Protein AF-A0A2E0W955-F1 (afdb_monomer)

Foldseek 3Di:
DDPVQLVVVVVVCVVVVWDKDKGKALDPCCVVVVVVSCVVVVWDFDDWDDDPNTIITIITD

Sequence (61 aa):
MCPAPVIELAKAAAELGEGVIELLADDPAAETDVPAWCRMRDVRLVARERHADSMRYIIVV

Radius of gyration: 10.61 Å; Cα contacts (8 Å, |Δi|>4): 84; chains: 1; bounding box: 22×20×28 Å

Secondary structure (DSSP, 8-state):
---HHHHHHHHHHHHHSSSEEEEEE--TTHHHHHHHHHHHHT-EEEEEEEETTEEEEEEE-

Mean predicted aligned error: 3.37 Å

pLDDT: mean 91.75, std 9.12, range [50.5, 98.0]

Solvent-accessible surface area (backbone atoms only — not comparable to full-atom values): 3618 Å² total; per-residue (Å²): 143,73,71,57,71,60,52,52,48,53,51,53,48,68,74,57,65,63,49,77,47,79,45,79,42,67,57,75,62,49,73,59,47,50,61,49,49,24,65,76,69,77,33,44,75,78,46,78,45,85,46,92,88,27,36,35,37,36,32,43,74

Nearest PDB structures (foldseek):
  3hyi-assembly1_A  TM=7.360E-01  e=5.169E-01  Thermotoga maritima
  4m85-assembly4_D  TM=5.291E-01  e=2.040E-01  Staphylococcus aureus subsp. aureus Mu50
  3juw-assembly1_B  TM=4.540E-01  e=1.565E-01  Bordetella pertussis
  6r45-assembly1_A  TM=4.996E-01  e=3.470E-01  Trichoplax adhaerens
  4v6u-assembly1_AI  TM=6.374E-01  e=1.399E+00  Pyrococcus furiosus DSM 3638

Structure (mmCIF, N/CA/C/O backbone):
data_AF-A0A2E0W955-F1
#
_entry.id   AF-A0A2E0W955-F1
#
loop_
_atom_site.group_PDB
_atom_site.id
_atom_site.type_symbol
_atom_site.label_atom_id
_atom_site.label_alt_id
_atom_site.label_comp_id
_atom_site.label_asym_id
_atom_site.label_entity_id
_atom_site.label_seq_id
_atom_site.pdbx_PDB_ins_code
_atom_site.Cartn_x
_atom_site.Cartn_y
_atom_site.Cartn_z
_atom_site.occupancy
_atom_site.B_iso_or_equiv
_atom_site.auth_seq_id
_atom_site.auth_comp_id
_atom_site.auth_asym_id
_atom_site.auth_atom_id
_atom_site.pdbx_PDB_model_num
ATOM 1 N N . MET A 1 1 ? 10.843 10.883 -9.950 1.00 50.50 1 MET A N 1
ATOM 2 C CA . MET A 1 1 ? 11.322 10.070 -8.814 1.00 50.50 1 MET A CA 1
ATOM 3 C C . MET A 1 1 ? 10.973 10.784 -7.520 1.00 50.50 1 MET A C 1
ATOM 5 O O . MET A 1 1 ? 11.504 11.847 -7.237 1.00 50.50 1 MET A O 1
ATOM 9 N N . CYS A 1 2 ? 9.974 10.267 -6.827 1.00 53.53 2 CYS A N 1
ATOM 10 C CA . CYS A 1 2 ? 9.503 10.664 -5.501 1.00 53.53 2 CYS A CA 1
ATOM 11 C C . CYS A 1 2 ? 8.439 9.609 -5.160 1.00 53.53 2 CYS A C 1
ATOM 13 O O . CYS A 1 2 ? 7.719 9.235 -6.089 1.00 53.53 2 CYS A O 1
ATOM 15 N N . PRO A 1 3 ? 8.318 9.107 -3.921 1.00 64.25 3 PRO A N 1
ATOM 16 C CA . PRO A 1 3 ? 7.439 7.982 -3.609 1.00 64.25 3 PRO A CA 1
ATOM 17 C C . PRO A 1 3 ? 5.975 8.447 -3.534 1.00 64.25 3 PRO A C 1
ATOM 19 O O . PRO A 1 3 ? 5.336 8.368 -2.491 1.00 64.25 3 PRO A O 1
ATOM 22 N N . ALA A 1 4 ? 5.441 8.982 -4.634 1.00 74.44 4 ALA A N 1
ATOM 23 C CA . ALA A 1 4 ? 4.062 9.432 -4.744 1.00 74.44 4 ALA A CA 1
ATOM 24 C C . ALA A 1 4 ? 3.059 8.321 -4.383 1.00 74.44 4 ALA A C 1
ATOM 26 O O . ALA A 1 4 ? 2.218 8.579 -3.522 1.00 74.44 4 ALA A O 1
ATOM 27 N N . PRO A 1 5 ? 3.160 7.078 -4.908 1.00 80.00 5 PRO A N 1
ATOM 28 C CA . PRO A 1 5 ? 2.146 6.067 -4.612 1.00 80.00 5 PRO A CA 1
ATOM 29 C C . PRO A 1 5 ? 2.114 5.670 -3.131 1.00 80.00 5 PRO A C 1
ATOM 31 O O . PRO A 1 5 ? 1.037 5.494 -2.573 1.00 80.00 5 PRO A O 1
ATOM 34 N N . VAL A 1 6 ? 3.267 5.590 -2.456 1.00 88.00 6 VAL A N 1
ATOM 35 C CA . VAL A 1 6 ? 3.312 5.236 -1.026 1.00 88.00 6 VAL A CA 1
ATOM 36 C C . VAL A 1 6 ? 2.901 6.398 -0.1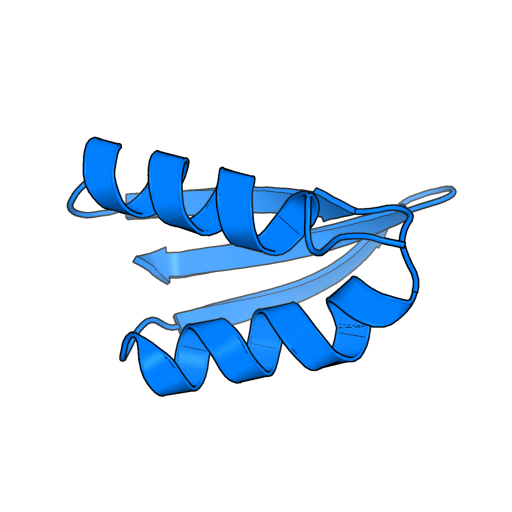22 1.00 88.00 6 VAL A C 1
ATOM 38 O O . VAL A 1 6 ? 2.288 6.163 0.918 1.00 88.00 6 VAL A O 1
ATOM 41 N N . ILE A 1 7 ? 3.194 7.647 -0.498 1.00 89.12 7 ILE A N 1
ATOM 42 C CA . ILE A 1 7 ? 2.722 8.818 0.255 1.00 89.12 7 ILE A CA 1
ATOM 43 C C . ILE A 1 7 ? 1.194 8.907 0.194 1.00 89.12 7 ILE A C 1
ATOM 45 O O . ILE A 1 7 ? 0.562 9.074 1.236 1.00 89.12 7 ILE A O 1
ATOM 49 N N . GLU A 1 8 ? 0.598 8.765 -0.991 1.00 91.00 8 GLU A N 1
ATOM 50 C CA . GLU A 1 8 ? -0.860 8.820 -1.144 1.00 91.00 8 GLU A CA 1
ATOM 51 C C . GLU A 1 8 ? -1.546 7.617 -0.485 1.00 91.00 8 GLU A C 1
ATOM 53 O O . GLU A 1 8 ? -2.531 7.795 0.230 1.00 91.00 8 GLU A O 1
ATOM 58 N N . LEU A 1 9 ? -0.965 6.416 -0.595 1.00 92.81 9 LEU A N 1
ATOM 59 C CA . LEU A 1 9 ? -1.405 5.245 0.167 1.00 92.81 9 LEU A CA 1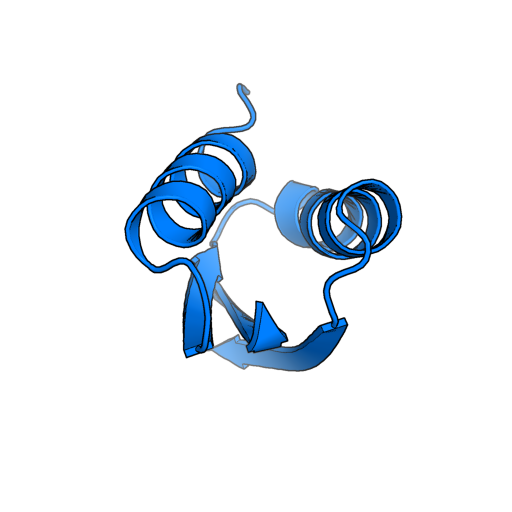
ATOM 60 C C . LEU A 1 9 ? -1.385 5.509 1.679 1.00 92.81 9 LEU A C 1
ATOM 62 O O . LEU A 1 9 ? -2.344 5.188 2.377 1.00 92.81 9 LEU A O 1
ATOM 66 N N . ALA A 1 10 ? -0.310 6.109 2.196 1.00 93.06 10 ALA A N 1
ATOM 67 C CA . ALA A 1 10 ? -0.178 6.381 3.622 1.00 93.06 10 ALA A CA 1
ATOM 68 C C . ALA A 1 10 ? -1.211 7.393 4.132 1.00 93.06 10 ALA A C 1
ATOM 70 O O . ALA A 1 10 ? -1.690 7.238 5.255 1.00 93.06 10 ALA A O 1
ATOM 71 N N . LYS A 1 11 ? -1.552 8.408 3.327 1.00 93.19 11 LYS A N 1
ATOM 72 C CA . LYS A 1 11 ? -2.618 9.368 3.648 1.00 93.19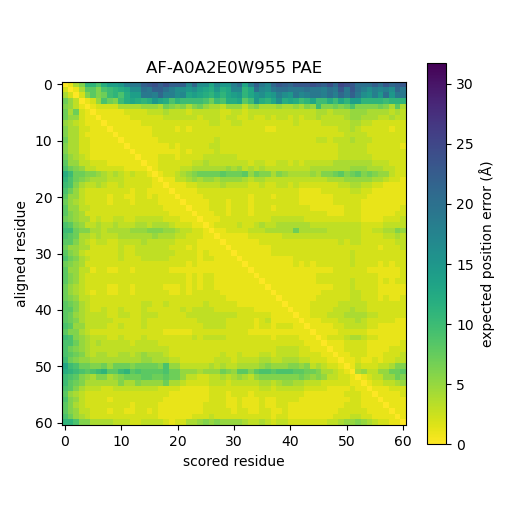 11 LYS A CA 1
ATOM 73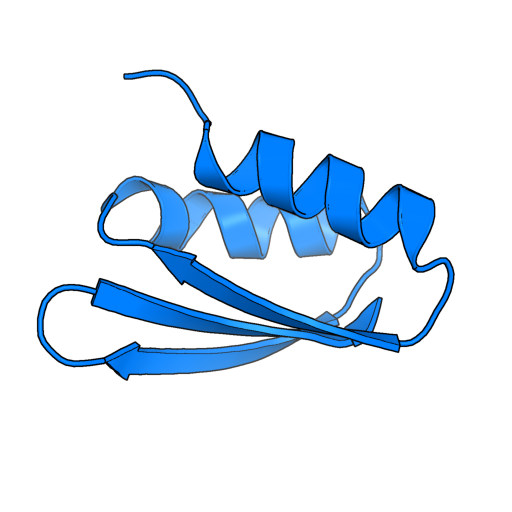 C C . LYS A 1 11 ? -3.982 8.683 3.657 1.00 93.19 11 LYS A C 1
ATOM 75 O O . LYS A 1 11 ? -4.682 8.771 4.659 1.00 93.19 11 LYS A O 1
ATOM 80 N N . ALA A 1 12 ? -4.305 7.935 2.601 1.00 93.81 12 ALA A N 1
ATOM 81 C CA . ALA A 1 12 ? -5.574 7.219 2.489 1.00 93.81 12 ALA A CA 1
ATOM 82 C C . ALA A 1 12 ? -5.774 6.216 3.638 1.00 93.81 12 ALA A C 1
ATOM 84 O O . ALA A 1 12 ? -6.850 6.152 4.224 1.00 93.81 12 ALA A O 1
ATOM 85 N N . ALA A 1 13 ? -4.726 5.478 4.017 1.00 94.88 13 ALA A N 1
ATOM 86 C CA . ALA A 1 13 ? -4.771 4.554 5.149 1.00 94.88 13 ALA A CA 1
ATOM 87 C C . ALA A 1 13 ? -5.009 5.264 6.487 1.00 94.88 13 ALA A C 1
ATOM 89 O O . ALA A 1 13 ? -5.794 4.787 7.301 1.00 94.88 13 ALA A O 1
ATOM 90 N N . ALA A 1 14 ? -4.365 6.414 6.706 1.00 94.31 14 ALA A N 1
ATOM 91 C CA . ALA A 1 14 ? -4.557 7.193 7.924 1.00 94.31 14 ALA A CA 1
ATOM 92 C C . ALA A 1 14 ? -5.977 7.775 8.036 1.00 94.31 14 ALA A C 1
ATOM 94 O O . ALA A 1 14 ? -6.509 7.859 9.139 1.00 94.31 14 ALA A O 1
ATOM 95 N N . GLU A 1 15 ? -6.585 8.169 6.914 1.00 94.69 15 GLU A N 1
ATOM 96 C CA . GLU A 1 15 ? -7.958 8.687 6.873 1.00 94.69 15 GLU A CA 1
ATOM 97 C C . GLU A 1 15 ? -9.012 7.584 7.027 1.00 94.69 15 GLU A C 1
ATOM 99 O O . GLU A 1 15 ? -10.045 7.811 7.656 1.00 94.69 15 GLU A O 1
ATOM 104 N N . LEU A 1 16 ? -8.756 6.393 6.477 1.00 94.62 16 LEU A N 1
ATOM 105 C CA . LEU A 1 16 ? -9.692 5.269 6.516 1.00 94.62 16 LEU A CA 1
ATOM 106 C C . LEU A 1 16 ? -9.785 4.624 7.909 1.00 94.62 16 LEU A C 1
ATOM 108 O O . LEU A 1 16 ? -10.868 4.217 8.326 1.00 94.62 16 LEU A O 1
ATOM 112 N N . GLY A 1 17 ? -8.664 4.531 8.630 1.00 90.25 17 GLY A N 1
ATOM 113 C CA . GLY A 1 17 ? -8.580 3.859 9.929 1.00 90.25 17 GLY A CA 1
ATOM 114 C C . GLY A 1 17 ? -8.577 2.334 9.805 1.00 90.25 17 GLY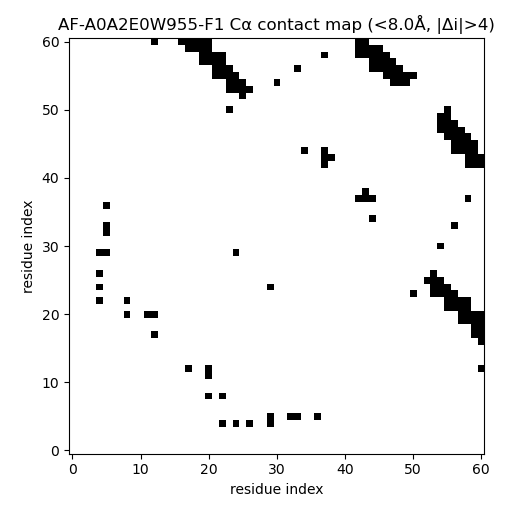 A C 1
ATOM 115 O O . GLY A 1 17 ? -7.556 1.718 10.083 1.00 90.25 17 GLY A O 1
ATOM 116 N N . GLU A 1 18 ? -9.690 1.748 9.356 1.00 94.25 18 GLU A N 1
ATOM 117 C CA . GLU A 1 18 ? -9.839 0.311 9.080 1.00 94.25 18 GLU A CA 1
ATOM 118 C C . GLU A 1 18 ? -10.578 0.101 7.754 1.00 94.25 18 GLU A C 1
ATOM 120 O O . GLU A 1 18 ? -11.612 0.725 7.494 1.00 94.25 18 GLU A O 1
ATOM 125 N N . GLY A 1 19 ? -10.084 -0.805 6.910 1.00 96.06 19 GLY A N 1
ATOM 126 C CA . GLY A 1 19 ? -10.786 -1.167 5.680 1.00 96.06 19 GLY A CA 1
ATOM 127 C C . GLY A 1 19 ? -9.882 -1.667 4.563 1.00 96.06 19 GLY A C 1
ATOM 128 O O . GLY A 1 19 ? -8.797 -2.193 4.793 1.00 96.06 19 GLY A O 1
ATOM 129 N N . VAL A 1 20 ? -10.356 -1.540 3.323 1.00 97.38 20 VAL A N 1
ATOM 130 C CA . VAL A 1 20 ? -9.637 -2.017 2.136 1.00 97.38 20 VAL A CA 1
ATOM 131 C C . VAL A 1 20 ? -9.300 -0.847 1.227 1.00 97.38 20 VAL A C 1
ATOM 133 O O . VAL A 1 20 ? -10.178 -0.073 0.854 1.00 97.38 20 VAL A O 1
ATOM 136 N N . ILE A 1 21 ? -8.032 -0.758 0.838 1.00 97.06 21 ILE A N 1
ATOM 137 C CA . ILE A 1 21 ? -7.528 0.195 -0.145 1.00 97.06 21 ILE A CA 1
ATOM 138 C C . ILE A 1 21 ? -7.151 -0.557 -1.415 1.00 97.06 21 ILE A C 1
ATOM 140 O O . ILE A 1 21 ? -6.410 -1.542 -1.385 1.00 97.06 21 ILE A O 1
ATOM 144 N N . GLU A 1 22 ? -7.637 -0.046 -2.540 1.00 96.56 22 GLU A N 1
ATOM 145 C CA . GLU A 1 22 ? -7.179 -0.416 -3.871 1.00 96.56 22 GLU A CA 1
ATOM 146 C C . GLU A 1 22 ? -6.248 0.676 -4.403 1.00 96.56 22 GLU A C 1
ATOM 148 O O . GLU A 1 22 ? -6.635 1.837 -4.520 1.00 96.56 22 GLU A O 1
ATOM 153 N N . LEU A 1 23 ? -5.009 0.298 -4.715 1.00 95.06 23 LEU A N 1
ATOM 154 C CA . LEU A 1 23 ? -3.994 1.186 -5.273 1.00 95.06 23 LEU A CA 1
ATOM 155 C C . LEU A 1 23 ? -3.655 0.741 -6.695 1.00 95.06 23 LEU A C 1
ATOM 157 O O . LEU A 1 23 ? -3.222 -0.393 -6.904 1.00 95.06 23 LEU A O 1
ATOM 161 N N . LEU A 1 24 ? -3.794 1.654 -7.655 1.00 94.94 24 LEU A N 1
ATOM 162 C CA . LEU A 1 24 ? -3.243 1.515 -9.001 1.00 94.94 24 LEU A CA 1
ATOM 163 C C . LEU A 1 24 ? -1.947 2.324 -9.086 1.00 94.94 24 LEU A C 1
ATOM 165 O O . LEU A 1 24 ? -1.933 3.505 -8.746 1.00 94.94 24 LEU A O 1
ATOM 169 N N . ALA A 1 25 ? -0.863 1.690 -9.524 1.00 92.88 25 ALA A N 1
ATOM 170 C CA . ALA A 1 25 ? 0.435 2.333 -9.686 1.00 92.88 25 ALA A CA 1
ATOM 171 C C . ALA A 1 25 ? 1.104 1.887 -10.990 1.00 92.88 25 ALA A C 1
ATOM 173 O O . ALA A 1 25 ? 1.268 0.694 -11.237 1.00 92.88 25 ALA A O 1
ATOM 174 N N . ASP A 1 26 ? 1.500 2.848 -11.813 1.00 90.62 26 ASP A N 1
ATOM 175 C CA . ASP A 1 26 ? 2.295 2.661 -13.032 1.00 90.62 26 ASP A CA 1
ATOM 176 C C . ASP A 1 26 ? 3.811 2.755 -12.772 1.00 90.62 26 ASP A C 1
ATOM 178 O O . ASP A 1 26 ? 4.614 2.312 -13.592 1.00 90.62 26 ASP A O 1
ATOM 182 N N . ASP A 1 27 ? 4.207 3.274 -11.606 1.00 89.38 27 ASP A N 1
ATOM 183 C CA . ASP A 1 27 ? 5.594 3.334 -11.152 1.00 89.38 27 ASP A CA 1
ATOM 184 C C . ASP A 1 27 ? 6.139 1.928 -10.816 1.00 89.38 27 ASP A C 1
ATOM 186 O O . ASP A 1 27 ? 5.636 1.279 -9.888 1.00 89.38 27 ASP A O 1
ATOM 190 N N . PRO A 1 28 ? 7.210 1.461 -11.488 1.00 88.12 28 PRO A N 1
ATOM 191 C CA . PRO A 1 28 ? 7.863 0.194 -11.164 1.00 88.12 28 PRO A CA 1
ATOM 192 C C . PRO A 1 28 ? 8.328 0.089 -9.704 1.00 88.12 28 PRO A C 1
ATOM 194 O O . PRO A 1 28 ? 8.362 -1.013 -9.155 1.00 88.12 28 PRO A O 1
ATOM 197 N N . ALA A 1 29 ? 8.652 1.209 -9.046 1.00 90.31 29 ALA A N 1
ATOM 198 C CA . ALA A 1 29 ? 9.067 1.215 -7.643 1.00 90.31 29 ALA A CA 1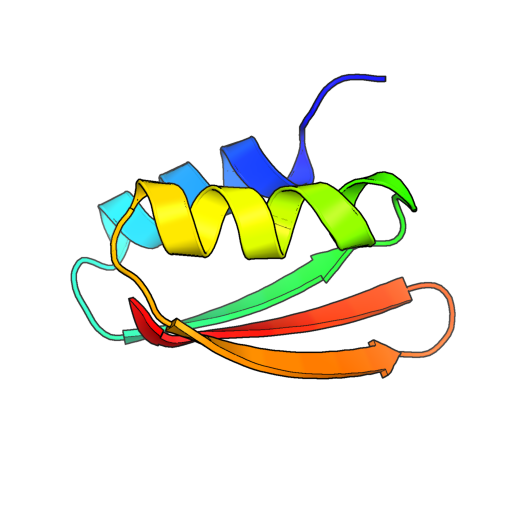
ATOM 199 C C . ALA A 1 29 ? 7.952 0.751 -6.689 1.00 90.31 29 ALA A C 1
ATOM 201 O O . ALA A 1 29 ? 8.236 0.187 -5.631 1.00 90.31 29 ALA A O 1
ATOM 202 N N . ALA A 1 30 ? 6.676 0.890 -7.073 1.00 92.38 30 ALA A N 1
ATOM 203 C CA . ALA A 1 30 ? 5.554 0.408 -6.269 1.00 92.38 30 ALA A CA 1
ATOM 204 C C . ALA A 1 30 ? 5.632 -1.105 -6.009 1.00 92.38 30 ALA A C 1
ATOM 206 O O . ALA A 1 30 ? 5.145 -1.580 -4.980 1.00 92.38 30 ALA A O 1
ATOM 207 N N . GLU A 1 31 ? 6.291 -1.857 -6.899 1.00 91.88 31 GLU A N 1
ATOM 208 C CA . GLU A 1 31 ? 6.447 -3.300 -6.758 1.00 91.88 31 GLU A CA 1
ATOM 209 C C . GLU A 1 31 ? 7.240 -3.682 -5.499 1.00 91.88 31 GLU A C 1
ATOM 211 O O . GLU A 1 31 ? 6.927 -4.687 -4.854 1.00 91.88 31 GLU A O 1
ATOM 216 N N . THR A 1 32 ? 8.229 -2.869 -5.124 1.00 93.81 32 THR A N 1
ATOM 217 C CA . THR A 1 32 ? 9.036 -3.051 -3.911 1.00 93.81 32 THR A CA 1
ATOM 218 C C . THR A 1 32 ? 8.501 -2.253 -2.732 1.00 93.81 32 THR A C 1
ATOM 220 O O . THR A 1 32 ? 8.508 -2.743 -1.597 1.00 93.81 32 THR A O 1
ATOM 223 N N . ASP A 1 33 ? 8.003 -1.047 -2.990 1.00 94.38 33 ASP A N 1
ATOM 224 C CA . ASP A 1 33 ? 7.696 -0.079 -1.944 1.00 94.38 33 ASP A CA 1
ATOM 225 C C . ASP A 1 33 ? 6.364 -0.382 -1.251 1.00 94.38 33 ASP A C 1
ATOM 227 O O . ASP A 1 33 ? 6.278 -0.267 -0.028 1.00 94.38 33 ASP A O 1
ATOM 231 N N . VAL A 1 34 ? 5.342 -0.851 -1.981 1.00 94.88 34 VAL A N 1
ATOM 232 C CA . VAL A 1 34 ? 4.038 -1.206 -1.390 1.00 94.88 34 VAL A CA 1
ATOM 233 C C . VAL A 1 34 ? 4.169 -2.378 -0.402 1.00 94.88 34 VAL A C 1
ATOM 235 O O . VAL A 1 34 ? 3.717 -2.234 0.740 1.00 94.88 34 VAL A O 1
ATOM 238 N N . PRO A 1 35 ? 4.835 -3.508 -0.734 1.00 95.38 35 PRO A N 1
ATOM 239 C CA . PRO A 1 35 ? 5.073 -4.574 0.242 1.00 95.38 35 PRO A CA 1
ATOM 240 C C . PRO A 1 35 ? 5.947 -4.138 1.425 1.00 95.38 35 PRO A C 1
ATOM 242 O O . PRO A 1 35 ? 5.747 -4.601 2.550 1.00 95.38 35 PRO A O 1
ATOM 245 N N . ALA A 1 36 ? 6.939 -3.270 1.199 1.00 95.69 36 ALA A N 1
ATOM 246 C CA . ALA A 1 36 ? 7.764 -2.730 2.276 1.00 95.69 36 ALA A CA 1
ATOM 247 C C . ALA A 1 36 ? 6.934 -1.872 3.238 1.00 95.69 36 ALA A C 1
ATOM 249 O O . ALA A 1 36 ? 6.984 -2.101 4.446 1.00 95.69 36 ALA A O 1
ATOM 250 N N . TRP A 1 37 ? 6.118 -0.965 2.707 1.00 95.12 37 TRP A N 1
ATOM 251 C CA . TRP A 1 37 ? 5.230 -0.122 3.496 1.00 95.12 37 TRP A CA 1
ATOM 252 C C . TRP A 1 37 ? 4.221 -0.947 4.302 1.00 95.12 37 TRP A C 1
ATOM 254 O O . TRP A 1 37 ? 4.072 -0.700 5.497 1.00 95.12 37 TRP A O 1
ATOM 264 N N . CYS A 1 38 ? 3.613 -1.981 3.702 1.00 96.44 38 CYS A N 1
ATOM 265 C CA . CYS A 1 38 ? 2.676 -2.860 4.411 1.00 96.44 38 CYS A CA 1
ATOM 266 C C . CYS A 1 38 ? 3.329 -3.514 5.640 1.00 96.44 38 CYS A C 1
ATOM 268 O O . CYS A 1 38 ? 2.782 -3.459 6.737 1.00 96.44 38 CYS A O 1
ATOM 270 N N . ARG A 1 39 ? 4.556 -4.040 5.485 1.00 96.25 39 ARG A N 1
ATOM 271 C CA . ARG A 1 39 ? 5.336 -4.606 6.602 1.00 96.25 39 ARG A CA 1
ATOM 272 C C . ARG A 1 39 ? 5.665 -3.573 7.677 1.00 96.25 39 ARG A C 1
ATOM 274 O O . ARG A 1 39 ? 5.634 -3.895 8.855 1.00 96.25 39 ARG A O 1
ATOM 281 N N . MET A 1 40 ? 6.003 -2.346 7.283 1.00 95.06 40 MET A N 1
ATOM 282 C CA . MET A 1 40 ? 6.353 -1.276 8.223 1.00 95.06 40 MET A CA 1
ATOM 283 C C . MET A 1 40 ? 5.155 -0.759 9.024 1.00 95.06 40 MET A C 1
ATOM 285 O O . MET A 1 40 ? 5.347 -0.236 10.118 1.00 95.06 40 MET A O 1
ATOM 289 N N . ARG A 1 41 ? 3.944 -0.840 8.465 1.00 94.69 41 ARG A N 1
ATOM 290 C CA . ARG A 1 41 ? 2.708 -0.353 9.095 1.00 94.69 41 ARG A CA 1
ATOM 291 C C . ARG A 1 41 ? 1.869 -1.452 9.743 1.00 94.69 41 ARG A C 1
ATOM 293 O O . ARG A 1 41 ? 0.820 -1.130 10.276 1.00 94.69 41 ARG A O 1
ATOM 300 N N . ASP A 1 42 ? 2.349 -2.694 9.712 1.00 94.94 42 ASP A N 1
ATOM 301 C CA . ASP A 1 42 ? 1.640 -3.884 10.203 1.00 94.94 42 ASP A CA 1
ATOM 302 C C . ASP A 1 42 ? 0.252 -4.078 9.563 1.00 94.94 42 ASP A C 1
ATOM 304 O O . ASP A 1 42 ? -0.698 -4.537 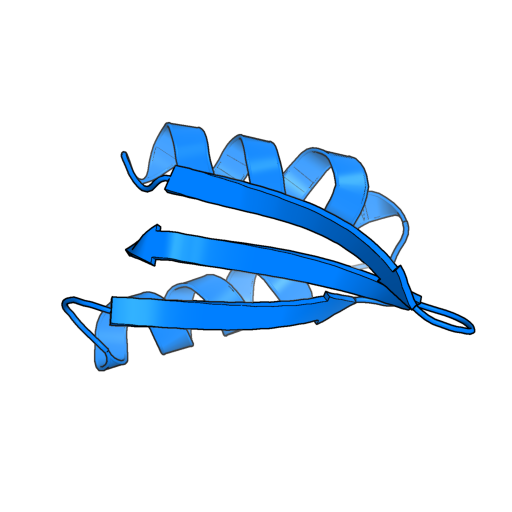10.188 1.00 94.94 42 ASP A O 1
ATOM 308 N N . VAL A 1 43 ? 0.147 -3.731 8.277 1.00 95.88 43 VAL A N 1
ATOM 309 C CA . VAL A 1 43 ? -1.059 -3.917 7.458 1.00 95.88 43 VAL A CA 1
ATOM 310 C C . VAL A 1 43 ? -0.822 -4.996 6.406 1.00 95.88 43 VAL A C 1
ATOM 312 O O . VAL A 1 43 ? 0.318 -5.365 6.096 1.00 95.88 43 VAL A O 1
ATOM 315 N N . ARG A 1 44 ? -1.894 -5.531 5.817 1.00 97.38 44 ARG A N 1
ATOM 316 C CA . ARG A 1 44 ? -1.810 -6.715 4.954 1.00 97.38 44 ARG A CA 1
ATOM 317 C C . ARG A 1 44 ? -2.023 -6.377 3.482 1.00 97.38 44 ARG A C 1
ATOM 319 O O . ARG A 1 44 ? -3.127 -6.057 3.062 1.00 97.38 44 ARG A O 1
ATOM 326 N N . LEU A 1 45 ? -1.001 -6.607 2.659 1.00 97.50 45 LEU A N 1
ATOM 327 C CA . LEU A 1 45 ? -1.168 -6.732 1.208 1.00 97.50 45 LEU A CA 1
ATOM 328 C C . LEU A 1 45 ? -1.832 -8.082 0.888 1.00 97.50 45 LEU A C 1
ATOM 330 O O . LEU A 1 45 ? -1.246 -9.129 1.168 1.00 97.50 45 LEU A O 1
ATOM 334 N N . VAL A 1 46 ? -3.039 -8.073 0.317 1.00 97.81 46 VAL A N 1
ATOM 335 C CA . VAL A 1 46 ? -3.812 -9.296 0.018 1.00 97.81 46 VAL A CA 1
ATOM 336 C C . VAL A 1 46 ? -3.747 -9.720 -1.444 1.00 97.81 46 VAL A C 1
ATOM 338 O O . VAL A 1 46 ? -3.850 -10.911 -1.725 1.00 97.81 46 VAL A O 1
ATOM 341 N N . ALA A 1 47 ? -3.550 -8.785 -2.374 1.00 96.75 47 ALA A N 1
ATOM 342 C CA . ALA A 1 47 ? -3.408 -9.107 -3.790 1.00 96.75 47 ALA A CA 1
ATOM 343 C C . ALA A 1 47 ? -2.483 -8.122 -4.504 1.00 96.75 47 ALA A C 1
ATOM 345 O O . ALA A 1 47 ? -2.407 -6.945 -4.147 1.00 96.75 47 ALA A O 1
ATOM 346 N N . ARG A 1 48 ? -1.802 -8.625 -5.536 1.00 96.06 48 ARG A N 1
ATOM 347 C CA . ARG A 1 48 ? -1.004 -7.844 -6.481 1.00 96.06 48 ARG A CA 1
ATOM 348 C C . ARG A 1 48 ? -1.199 -8.413 -7.877 1.00 96.06 48 ARG A C 1
ATOM 350 O O . ARG A 1 48 ? -0.848 -9.566 -8.123 1.00 96.06 48 ARG A O 1
ATOM 357 N N . GLU A 1 49 ? -1.714 -7.601 -8.784 1.00 95.75 49 GLU A N 1
ATOM 358 C CA . GLU A 1 49 ? -2.119 -8.031 -10.120 1.00 95.75 49 GLU A CA 1
ATOM 359 C C . GLU A 1 49 ? -1.683 -7.017 -11.174 1.00 95.75 49 GLU A C 1
ATOM 361 O O . G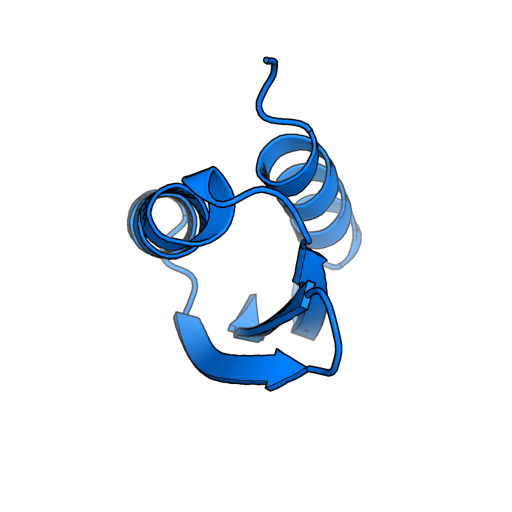LU A 1 49 ? -1.615 -5.816 -10.915 1.00 95.75 49 GLU A O 1
ATOM 366 N N . ARG A 1 50 ? -1.399 -7.494 -12.388 1.00 94.25 50 ARG A N 1
ATOM 367 C CA . ARG A 1 50 ? -1.189 -6.607 -13.534 1.00 94.25 50 ARG A CA 1
ATOM 368 C C . ARG A 1 50 ? -2.540 -6.069 -14.000 1.00 94.25 50 ARG A C 1
ATOM 370 O O . ARG A 1 50 ? -3.468 -6.849 -14.200 1.00 94.25 50 ARG A O 1
ATOM 377 N N . HIS A 1 51 ? -2.633 -4.763 -14.212 1.00 91.75 51 HIS A N 1
ATOM 378 C CA . HIS A 1 51 ? -3.844 -4.085 -14.654 1.00 91.75 51 HIS A CA 1
ATOM 379 C C . HIS A 1 51 ? -3.536 -3.113 -15.798 1.00 91.75 51 HIS A C 1
ATOM 381 O O . HIS A 1 51 ? -3.104 -1.985 -15.563 1.00 91.75 51 HIS A O 1
ATOM 387 N N . ALA A 1 52 ? -3.764 -3.563 -17.037 1.00 90.19 52 ALA A N 1
ATOM 388 C CA . ALA A 1 52 ? -3.399 -2.833 -18.254 1.00 90.19 52 ALA A CA 1
ATOM 389 C C . ALA A 1 52 ? -1.935 -2.345 -18.194 1.00 90.19 52 ALA A C 1
ATOM 391 O O . ALA A 1 52 ? -1.027 -3.174 -18.089 1.00 90.19 52 ALA A O 1
ATOM 392 N N . ASP A 1 53 ? -1.728 -1.027 -18.190 1.00 89.81 53 ASP A N 1
ATOM 393 C CA . ASP A 1 53 ? -0.415 -0.370 -18.145 1.00 89.81 53 ASP A CA 1
ATOM 394 C C . ASP A 1 53 ? 0.086 -0.101 -16.711 1.00 89.81 53 ASP A C 1
ATOM 396 O O . ASP A 1 53 ? 1.091 0.574 -16.510 1.00 89.81 53 ASP A O 1
ATOM 400 N N . SER A 1 54 ? -0.602 -0.634 -15.699 1.00 91.81 54 SER A N 1
ATOM 401 C CA . SER A 1 54 ? -0.321 -0.407 -14.280 1.00 91.81 54 SER A CA 1
ATOM 402 C C . SER A 1 54 ? -0.317 -1.707 -13.471 1.00 91.81 54 SER A C 1
ATOM 404 O O . SER A 1 54 ? -0.657 -2.792 -13.955 1.00 91.81 54 SER A O 1
ATOM 406 N N . MET A 1 55 ? 0.074 -1.602 -12.208 1.00 94.19 55 MET A N 1
ATOM 407 C CA . MET A 1 55 ? -0.053 -2.640 -11.197 1.00 94.19 55 MET A CA 1
ATOM 408 C C . MET A 1 55 ? -1.150 -2.262 -10.210 1.00 94.19 55 MET A C 1
ATOM 410 O O . MET A 1 55 ? -1.221 -1.130 -9.739 1.00 94.19 55 MET A O 1
ATOM 414 N N . ARG A 1 56 ? -1.980 -3.242 -9.870 1.00 96.44 56 ARG A N 1
ATOM 415 C CA . ARG A 1 56 ? -3.060 -3.137 -8.897 1.00 96.44 56 ARG A CA 1
ATOM 416 C C . ARG A 1 56 ? -2.665 -3.844 -7.610 1.00 96.44 56 ARG A C 1
ATOM 418 O O . ARG A 1 56 ? -2.244 -5.000 -7.647 1.00 96.44 56 ARG A O 1
ATOM 425 N N . TYR A 1 57 ? -2.841 -3.167 -6.483 1.00 97.00 57 TYR A N 1
ATOM 426 C CA . TYR A 1 57 ? -2.575 -3.679 -5.142 1.00 97.00 57 TYR A CA 1
ATOM 427 C C . TYR A 1 57 ? -3.838 -3.567 -4.300 1.00 97.00 57 TYR A C 1
ATOM 429 O O . TYR A 1 57 ? -4.469 -2.513 -4.274 1.00 97.00 57 TYR A O 1
ATOM 437 N N . ILE A 1 58 ? -4.184 -4.639 -3.592 1.00 97.81 58 ILE A N 1
ATOM 438 C CA . ILE A 1 58 ? -5.290 -4.645 -2.632 1.00 97.81 58 ILE A CA 1
ATOM 439 C C . ILE A 1 58 ? -4.699 -4.797 -1.241 1.00 97.81 58 ILE A C 1
ATOM 441 O O . ILE A 1 58 ? -3.974 -5.760 -0.977 1.00 97.81 58 ILE A O 1
ATOM 445 N N . ILE A 1 59 ? -4.983 -3.837 -0.369 1.00 98.00 59 ILE A N 1
ATOM 446 C CA . ILE A 1 59 ? -4.380 -3.707 0.956 1.00 98.00 59 ILE A CA 1
ATOM 447 C C . ILE A 1 59 ? -5.502 -3.629 1.981 1.00 98.00 59 ILE A C 1
ATOM 449 O O . ILE A 1 59 ? -6.428 -2.842 1.821 1.00 98.00 59 ILE A O 1
ATOM 453 N N . VAL A 1 60 ? -5.418 -4.447 3.022 1.00 97.81 60 VAL A N 1
ATOM 454 C CA . VAL A 1 60 ? -6.288 -4.377 4.196 1.00 97.81 60 VAL A CA 1
ATOM 455 C C . VAL A 1 60 ? -5.521 -3.627 5.276 1.00 97.81 60 VAL A C 1
ATOM 457 O O . VAL A 1 60 ? -4.460 -4.104 5.695 1.00 97.81 60 VAL A O 1
ATOM 460 N N . VAL A 1 61 ? -6.035 -2.451 5.639 1.00 94.38 61 VAL A N 1
ATOM 461 C CA . VAL A 1 61 ? -5.537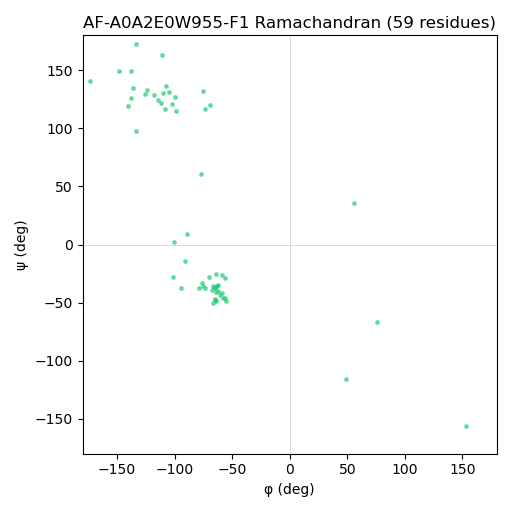 -1.571 6.707 1.00 94.38 61 VAL A CA 1
ATOM 462 C C . VAL A 1 61 ? -6.239 -1.938 8.001 1.00 94.38 61 VAL A C 1
ATOM 464 O O . VAL A 1 61 ? -7.488 -2.052 7.959 1.00 94.38 61 VAL A O 1
#